Protein AF-A0A5B7C299-F1 (afdb_monomer_lite)

Secondary structure (DSSP, 8-state):
-EEEEEEEEETTEEEEEEEEEEPPPHHHHHH-HH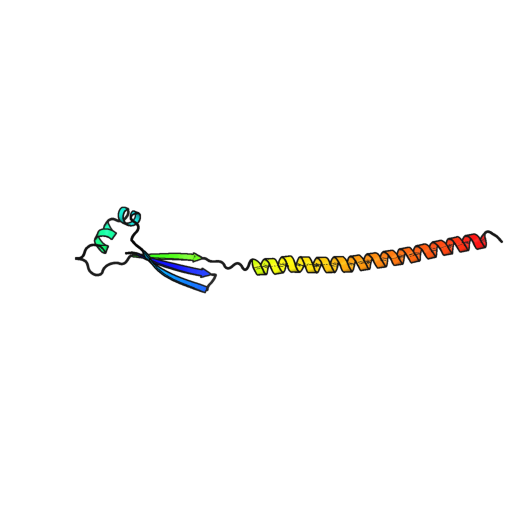HHHHHH-TT-SSPP-EEEEEEEE-----HHHHHHHHHHHHHHHHHHHHHHHHHHHHHHHHHHHHHHHHHHHHHHHHHHSS--

Sequence (116 aa):
PMIDVHLRYSGSDLHGVAAKVVDMPHHYVEIHPDIRKQFWDSQHWPKHMLVRYTWEEQSEVDVTSGFYVLFGSVLEQSQVLNEKGLILAFEARTIFRVSLVHLRTSRGLLLSFGLS

pLDDT: mean 71.51, std 8.81, range [41.31, 86.38]

Structure (mmCIF, N/CA/C/O backbone):
data_AF-A0A5B7C299-F1
#
_entry.id   AF-A0A5B7C299-F1
#
loop_
_atom_site.group_PDB
_atom_site.id
_atom_site.type_symbol
_atom_site.label_atom_id
_atom_site.label_alt_id
_atom_site.label_comp_id
_atom_site.label_asym_id
_atom_site.label_entity_id
_atom_site.label_seq_id
_atom_site.pdbx_PDB_ins_code
_atom_site.Cartn_x
_atom_site.Cartn_y
_atom_site.Cartn_z
_atom_site.occupancy
_atom_site.B_iso_or_equiv
_atom_site.auth_seq_id
_atom_site.auth_comp_id
_atom_site.auth_asym_id
_atom_site.auth_atom_id
_atom_site.pdbx_PDB_model_num
ATOM 1 N N . PRO A 1 1 ? -10.164 -4.666 24.899 1.00 69.00 1 PRO A N 1
ATOM 2 C CA . PRO A 1 1 ? -9.951 -5.173 23.520 1.00 69.00 1 PRO A CA 1
ATOM 3 C C . PRO A 1 1 ? -9.993 -3.985 22.563 1.00 69.00 1 PRO A C 1
ATOM 5 O O . PRO A 1 1 ? -10.794 -3.083 22.785 1.00 69.00 1 PRO A O 1
ATOM 8 N N . MET A 1 2 ? -9.120 -3.957 21.565 1.00 75.56 2 MET A N 1
ATOM 9 C CA . MET A 1 2 ? -9.018 -2.881 20.582 1.00 75.56 2 MET A CA 1
ATOM 10 C C . MET A 1 2 ? -9.342 -3.441 19.197 1.00 75.56 2 MET A C 1
ATOM 12 O O . MET A 1 2 ? -8.981 -4.577 18.898 1.00 75.56 2 MET A O 1
ATOM 16 N N . ILE A 1 3 ? -10.033 -2.670 18.361 1.00 78.25 3 ILE A N 1
ATOM 17 C CA . ILE A 1 3 ? -10.218 -3.020 16.948 1.00 78.25 3 ILE A CA 1
ATOM 18 C C . ILE A 1 3 ? -9.197 -2.228 16.145 1.00 78.25 3 ILE A C 1
ATOM 20 O O . ILE A 1 3 ? -9.163 -1.005 16.237 1.00 78.25 3 ILE A O 1
ATOM 24 N N . ASP A 1 4 ? -8.382 -2.925 15.371 1.00 76.69 4 ASP A N 1
ATOM 25 C CA . ASP A 1 4 ? -7.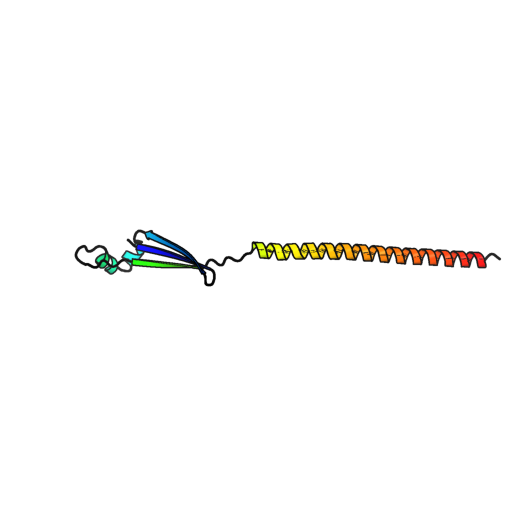410 -2.336 14.463 1.00 76.69 4 ASP A CA 1
ATOM 26 C C . ASP A 1 4 ? -7.905 -2.507 13.034 1.00 76.69 4 ASP A C 1
ATOM 28 O O . ASP A 1 4 ? -8.123 -3.632 12.580 1.00 76.69 4 ASP A O 1
ATOM 32 N N . VAL A 1 5 ? -8.153 -1.391 12.357 1.00 79.00 5 VAL A N 1
ATOM 33 C CA . VAL A 1 5 ? -8.696 -1.349 11.002 1.00 79.00 5 VAL A CA 1
ATOM 34 C C . VAL A 1 5 ? -7.612 -0.834 10.069 1.00 79.00 5 VAL A C 1
ATOM 36 O O . VAL A 1 5 ? -7.271 0.347 10.097 1.00 79.00 5 VAL A O 1
ATOM 39 N N . HIS A 1 6 ? -7.101 -1.721 9.224 1.00 77.06 6 HIS A N 1
ATOM 40 C CA . HIS A 1 6 ? -6.171 -1.391 8.155 1.00 77.06 6 HIS A CA 1
ATOM 41 C C . HIS A 1 6 ? -6.956 -1.118 6.876 1.00 77.06 6 HIS A C 1
ATOM 43 O O . HIS A 1 6 ? -7.631 -2.006 6.345 1.00 77.06 6 HIS A O 1
ATOM 49 N N . LEU A 1 7 ? -6.865 0.118 6.393 1.00 74.00 7 LEU A N 1
ATOM 50 C CA . LEU A 1 7 ? -7.424 0.545 5.118 1.00 74.00 7 LEU A CA 1
ATOM 51 C C . LEU A 1 7 ? -6.288 0.646 4.106 1.00 74.00 7 LEU A C 1
ATOM 53 O O . LEU A 1 7 ? -5.403 1.490 4.248 1.00 74.00 7 LEU A O 1
ATOM 57 N N . ARG A 1 8 ? -6.320 -0.219 3.091 1.00 73.38 8 ARG A N 1
ATOM 58 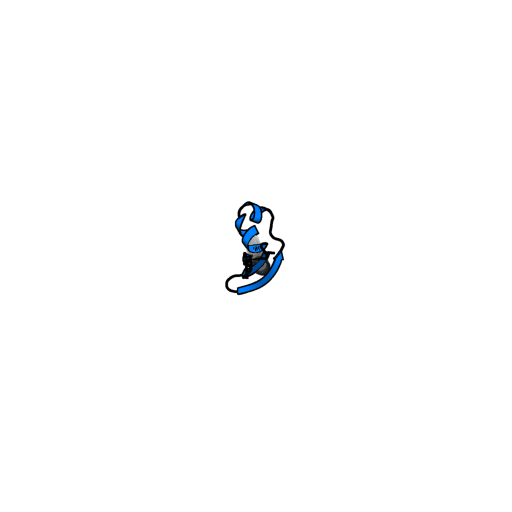C CA . ARG A 1 8 ? -5.383 -0.180 1.965 1.00 73.38 8 ARG A CA 1
ATOM 59 C C . ARG A 1 8 ? -6.030 0.587 0.822 1.00 73.38 8 ARG A C 1
ATOM 61 O O . ARG A 1 8 ? -7.112 0.205 0.373 1.00 73.38 8 ARG A O 1
ATOM 68 N N . TYR A 1 9 ? -5.379 1.644 0.353 1.00 67.06 9 TYR A N 1
ATOM 69 C CA . TYR A 1 9 ? -5.853 2.451 -0.773 1.00 67.06 9 TYR A CA 1
ATOM 70 C C . TYR A 1 9 ? -4.750 2.644 -1.820 1.00 67.06 9 TYR A C 1
ATOM 72 O O . TYR A 1 9 ? -3.565 2.621 -1.488 1.00 67.06 9 TYR A O 1
ATOM 80 N N . SER A 1 10 ? -5.144 2.834 -3.080 1.00 65.00 10 SER A N 1
ATOM 81 C CA . SER A 1 10 ? -4.258 3.243 -4.175 1.00 65.00 10 SER A CA 1
ATOM 82 C C . SER A 1 10 ? -4.988 4.277 -5.015 1.00 65.00 10 SER A C 1
ATOM 84 O O . SER A 1 10 ? -6.068 4.002 -5.543 1.00 65.00 10 SER A O 1
ATOM 86 N N . GLY A 1 11 ? -4.431 5.483 -5.110 1.00 70.69 11 GLY A N 1
ATOM 87 C CA . GLY A 1 11 ? -5.106 6.599 -5.772 1.00 70.69 11 GLY A CA 1
ATOM 88 C C . GLY A 1 11 ? -6.462 6.915 -5.127 1.00 70.69 11 GLY A C 1
ATOM 89 O O . GLY A 1 11 ? -6.528 7.197 -3.932 1.00 70.69 11 GLY A O 1
ATOM 90 N N . SER A 1 12 ? -7.539 6.874 -5.921 1.00 65.50 12 SER A N 1
ATOM 91 C CA . SER A 1 12 ? -8.927 7.070 -5.467 1.00 65.50 12 SER A CA 1
ATOM 92 C C . SER A 1 12 ? -9.620 5.798 -4.976 1.00 65.50 12 SER A C 1
ATOM 94 O O . SER A 1 12 ? -10.724 5.886 -4.434 1.00 65.50 12 SER A O 1
ATOM 96 N N . ASP A 1 13 ? -9.006 4.631 -5.174 1.00 68.19 13 ASP A N 1
ATOM 97 C CA . ASP A 1 13 ? -9.683 3.348 -5.027 1.00 68.19 13 ASP A CA 1
ATOM 98 C C . ASP A 1 13 ? -9.278 2.667 -3.715 1.00 68.19 13 ASP A C 1
ATOM 100 O O . ASP A 1 13 ? -8.108 2.640 -3.321 1.00 68.19 13 ASP A O 1
ATOM 104 N N . LEU A 1 14 ? -10.268 2.113 -3.013 1.00 72.94 14 LEU A N 1
ATOM 105 C CA . LEU A 1 14 ? -10.069 1.352 -1.783 1.00 72.94 14 LEU A CA 1
ATOM 106 C C . LEU A 1 14 ? -9.822 -0.120 -2.139 1.00 72.94 14 LEU A C 1
ATOM 108 O O . LEU A 1 14 ? -10.721 -0.804 -2.621 1.00 72.94 14 LEU A O 1
ATOM 112 N N . HIS A 1 15 ? -8.614 -0.614 -1.875 1.00 71.69 15 HIS A N 1
ATOM 113 C CA . HIS A 1 15 ? -8.171 -1.964 -2.254 1.00 71.69 15 HIS A CA 1
ATOM 114 C C . HIS A 1 15 ? -8.638 -3.031 -1.275 1.00 71.69 15 HIS A C 1
ATOM 116 O O . HIS A 1 15 ? -8.860 -4.181 -1.647 1.00 71.69 15 HIS A O 1
ATOM 122 N N . GLY A 1 16 ? -8.788 -2.666 -0.004 1.00 68.19 16 GLY A N 1
ATOM 123 C CA . GLY A 1 16 ? -9.276 -3.596 0.997 1.00 68.19 16 GLY A CA 1
ATOM 124 C C . GLY A 1 16 ? -9.321 -3.011 2.395 1.00 68.19 16 GLY A C 1
ATOM 125 O O . GLY A 1 16 ? -8.548 -2.120 2.752 1.00 68.19 16 GLY A O 1
ATOM 126 N N . VAL A 1 17 ? -10.233 -3.560 3.193 1.00 75.31 17 VAL A N 1
ATOM 127 C CA . VAL A 1 17 ? -10.379 -3.255 4.615 1.00 75.31 17 VAL A CA 1
ATOM 128 C C . VAL A 1 17 ? -10.131 -4.535 5.394 1.00 75.31 17 VAL A C 1
ATOM 130 O O . VAL A 1 17 ? -10.836 -5.525 5.204 1.00 75.31 17 VAL A O 1
ATOM 133 N N . ALA A 1 18 ? -9.139 -4.518 6.278 1.00 75.88 18 ALA A N 1
ATOM 134 C CA . ALA A 1 18 ? -8.890 -5.602 7.216 1.00 75.88 18 ALA A CA 1
ATOM 135 C C . ALA A 1 18 ? -9.105 -5.085 8.637 1.00 75.88 18 ALA A C 1
ATOM 137 O O . ALA A 1 18 ? -8.408 -4.179 9.081 1.00 75.88 18 ALA A O 1
ATOM 138 N N . ALA A 1 19 ? -10.068 -5.661 9.353 1.00 78.94 19 ALA A N 1
ATOM 139 C CA . ALA A 1 19 ? -10.306 -5.357 10.757 1.00 78.94 19 ALA A CA 1
ATOM 140 C C . ALA A 1 19 ? -9.873 -6.546 11.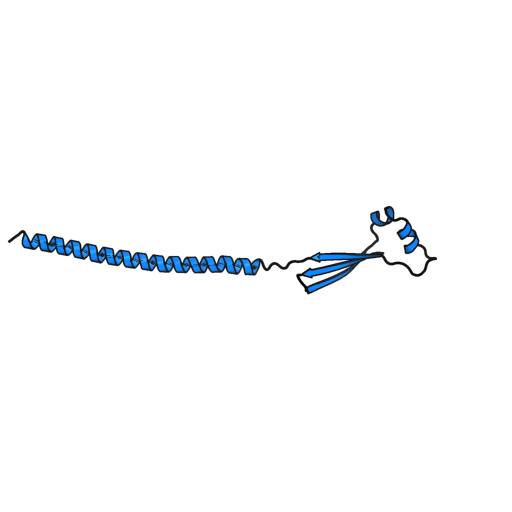619 1.00 78.94 19 ALA A C 1
ATOM 142 O O . ALA A 1 19 ? -10.299 -7.679 11.383 1.00 78.94 19 ALA A O 1
ATOM 143 N N . LYS A 1 20 ? -9.040 -6.298 12.629 1.00 81.19 20 LYS A N 1
ATOM 144 C CA . LYS A 1 20 ? -8.573 -7.310 13.577 1.00 81.19 20 LYS A CA 1
ATOM 145 C C . LYS A 1 20 ? -8.866 -6.867 15.001 1.00 81.19 20 LYS A C 1
ATOM 147 O O . LYS A 1 20 ? -8.606 -5.728 15.373 1.00 81.19 20 LYS A O 1
ATOM 152 N N . VAL A 1 21 ? -9.368 -7.786 15.820 1.00 77.69 21 VAL A N 1
ATOM 153 C CA . VAL A 1 21 ? -9.429 -7.574 17.268 1.00 77.69 21 VAL A CA 1
ATOM 154 C C . VAL A 1 21 ? -8.053 -7.887 17.843 1.00 77.69 21 VAL A C 1
ATOM 156 O O . VAL A 1 21 ? -7.540 -8.995 17.687 1.00 77.69 21 VAL A O 1
ATOM 159 N N . VAL A 1 22 ? -7.446 -6.895 18.475 1.00 78.62 22 VAL A N 1
ATOM 160 C CA . VAL A 1 22 ? -6.143 -6.984 19.131 1.00 78.62 22 VAL A CA 1
ATOM 161 C C . VAL A 1 22 ? -6.285 -6.676 20.611 1.00 78.62 22 VAL A C 1
ATOM 163 O O . VAL A 1 22 ? -7.142 -5.896 21.041 1.00 78.62 22 VAL A O 1
ATOM 166 N N . ASP A 1 23 ? -5.426 -7.300 21.406 1.00 75.69 23 ASP A N 1
ATOM 167 C CA . ASP A 1 23 ? -5.314 -6.955 22.812 1.00 75.69 23 ASP A CA 1
ATOM 168 C C . ASP A 1 23 ? -4.783 -5.530 22.965 1.00 75.69 23 ASP A C 1
ATOM 170 O O . ASP A 1 23 ? -3.999 -5.036 22.153 1.00 75.69 23 ASP A O 1
ATOM 174 N N . MET A 1 24 ? -5.262 -4.845 24.005 1.00 72.12 24 MET A N 1
ATOM 175 C CA . MET A 1 24 ? -4.878 -3.463 24.273 1.00 72.12 24 MET A CA 1
ATOM 176 C C . MET A 1 24 ? -3.377 -3.422 24.606 1.00 72.12 24 MET A C 1
ATOM 178 O O . MET A 1 24 ? -2.977 -4.056 25.587 1.00 72.12 24 MET A O 1
ATOM 182 N N . PRO A 1 25 ? -2.544 -2.678 23.855 1.00 77.31 25 PRO A N 1
ATOM 183 C CA . PRO A 1 25 ? -1.125 -2.564 24.168 1.00 77.31 25 PRO A CA 1
ATOM 184 C C . PRO A 1 25 ? -0.918 -1.946 25.557 1.00 77.31 25 PRO A C 1
ATOM 186 O O . PRO A 1 25 ? -1.537 -0.931 25.882 1.00 77.31 25 PRO A O 1
ATOM 189 N N . HIS A 1 26 ? -0.019 -2.520 26.362 1.00 72.06 26 HIS A N 1
ATOM 190 C CA . HIS A 1 26 ? 0.224 -2.083 27.746 1.00 72.06 26 HIS A CA 1
ATOM 191 C C . HIS A 1 26 ? 0.611 -0.601 27.851 1.00 72.06 26 HIS A C 1
ATOM 193 O O . HIS A 1 26 ? 0.103 0.109 28.715 1.00 72.06 26 HIS A O 1
ATOM 199 N N . HIS A 1 27 ? 1.398 -0.107 26.895 1.00 75.69 27 HIS A N 1
ATOM 200 C CA . HIS A 1 27 ? 1.831 1.288 26.840 1.00 75.69 27 HIS A CA 1
ATOM 201 C C . HIS A 1 27 ? 0.666 2.296 26.765 1.00 75.69 27 HIS A C 1
ATOM 203 O O . HIS A 1 27 ? 0.709 3.352 27.389 1.00 75.69 27 HIS A O 1
ATOM 209 N N . TYR A 1 28 ? -0.420 1.964 26.058 1.00 64.88 28 TYR A N 1
ATOM 210 C CA . TYR A 1 28 ? -1.587 2.851 25.959 1.00 64.88 28 TYR A CA 1
ATOM 211 C C . TYR A 1 28 ? -2.366 2.944 27.276 1.00 64.88 28 TYR A C 1
ATOM 213 O O . TYR A 1 28 ? -2.936 3.991 27.583 1.00 64.88 28 TYR A O 1
ATOM 221 N N . VAL A 1 29 ? -2.363 1.864 28.062 1.00 68.12 29 VAL A N 1
ATOM 222 C CA . VAL A 1 29 ? -3.007 1.804 29.382 1.00 68.12 29 VAL A CA 1
ATOM 223 C C . VAL A 1 29 ? -2.217 2.608 30.419 1.00 68.12 29 VAL A C 1
ATOM 225 O O . VAL A 1 29 ? -2.814 3.176 31.329 1.00 68.12 29 VAL A O 1
ATOM 228 N N . GLU A 1 30 ? -0.893 2.679 30.272 1.00 69.75 30 GLU A N 1
ATOM 229 C CA . GLU A 1 30 ? -0.009 3.446 31.159 1.00 69.75 30 GLU A CA 1
ATOM 230 C C . GLU A 1 30 ? -0.142 4.958 30.957 1.00 69.75 30 GLU A C 1
ATOM 232 O O . GLU A 1 30 ? -0.159 5.705 31.932 1.00 69.75 30 GLU A O 1
ATOM 237 N N . ILE A 1 31 ? -0.279 5.412 29.706 1.00 74.19 31 ILE A N 1
ATOM 238 C CA . ILE A 1 31 ? -0.404 6.844 29.390 1.00 74.19 31 ILE A CA 1
ATOM 239 C C . ILE A 1 31 ? -1.804 7.373 29.740 1.00 74.19 31 ILE A C 1
ATOM 241 O O . ILE A 1 31 ? -1.945 8.526 30.140 1.00 74.19 31 ILE A O 1
ATOM 245 N N . HIS A 1 32 ? -2.841 6.540 29.609 1.00 69.12 32 HIS A N 1
ATOM 246 C CA . HIS A 1 32 ? -4.234 6.940 29.822 1.00 69.12 32 HIS A CA 1
ATOM 247 C C . HIS A 1 32 ? -4.921 6.026 30.853 1.00 69.12 32 HIS A C 1
ATOM 249 O O . HIS A 1 32 ? -5.691 5.131 30.482 1.00 69.12 32 HIS A O 1
ATOM 255 N N . PRO A 1 33 ? -4.693 6.251 32.161 1.00 68.06 33 PRO A N 1
ATOM 256 C CA . PRO A 1 33 ? -5.264 5.420 33.224 1.00 68.06 33 PRO A CA 1
ATOM 257 C C . PRO A 1 33 ? -6.804 5.433 33.244 1.00 68.06 33 PRO A C 1
ATOM 259 O O . PRO A 1 33 ? -7.429 4.476 33.711 1.00 68.06 33 PRO A O 1
ATOM 262 N N . ASP A 1 34 ? -7.429 6.473 32.687 1.00 68.75 34 ASP A N 1
ATOM 263 C CA . ASP A 1 34 ? -8.886 6.631 32.618 1.00 68.75 34 ASP A CA 1
ATOM 264 C C . ASP A 1 34 ? -9.551 5.640 31.656 1.00 68.75 34 ASP A C 1
ATOM 266 O O . ASP A 1 34 ? -10.653 5.154 31.925 1.00 68.75 34 ASP A O 1
ATOM 270 N N . ILE A 1 35 ? -8.847 5.247 30.585 1.00 68.25 35 ILE A N 1
ATOM 271 C CA . ILE A 1 35 ? -9.315 4.224 29.637 1.00 68.25 35 ILE A CA 1
ATOM 272 C C . ILE A 1 35 ? -9.513 2.902 30.376 1.00 68.25 35 ILE A C 1
ATOM 274 O O . ILE A 1 35 ? -10.478 2.187 30.118 1.00 68.25 35 ILE A O 1
ATOM 278 N N . ARG A 1 36 ? -8.654 2.588 31.356 1.00 67.00 36 ARG A N 1
ATOM 279 C CA . ARG A 1 36 ? -8.778 1.356 32.140 1.00 67.00 36 ARG A CA 1
ATOM 280 C C . ARG A 1 36 ? -10.084 1.314 32.933 1.00 67.00 36 ARG A C 1
ATOM 282 O O . ARG A 1 36 ? -10.753 0.283 32.945 1.00 67.00 36 ARG A O 1
ATOM 289 N N . LYS A 1 37 ? -10.458 2.433 33.561 1.00 68.19 37 LYS A N 1
ATOM 290 C CA . LYS A 1 37 ? -11.718 2.551 34.307 1.00 68.19 37 LYS A CA 1
ATOM 291 C C . LYS A 1 37 ? -12.920 2.444 33.374 1.00 68.19 37 LYS A C 1
ATOM 293 O O . LYS A 1 37 ? -13.822 1.675 33.651 1.00 68.19 37 LYS A O 1
ATOM 298 N N . GLN A 1 38 ? -12.909 3.131 32.235 1.00 65.12 38 GLN A N 1
ATOM 299 C CA . GLN A 1 38 ? -14.054 3.134 31.315 1.00 65.12 38 GLN A CA 1
ATOM 300 C C . GLN A 1 38 ? -14.266 1.800 30.574 1.00 65.12 38 GLN A C 1
ATOM 302 O O . GLN A 1 38 ? -15.388 1.497 30.176 1.00 65.12 38 GLN A O 1
ATOM 307 N N . PHE A 1 39 ? -13.213 0.995 30.381 1.00 65.31 39 PHE A N 1
ATOM 308 C CA . PHE A 1 39 ? -13.297 -0.268 29.632 1.00 65.31 39 PHE A CA 1
ATOM 309 C C . PHE A 1 39 ? -13.487 -1.516 30.507 1.00 65.31 39 PHE A C 1
ATOM 311 O O . PHE A 1 39 ? -14.132 -2.472 30.069 1.00 65.31 39 PHE A O 1
ATOM 318 N N . TRP A 1 40 ? -12.874 -1.550 31.699 1.00 68.94 40 TRP A N 1
ATOM 319 C CA . TRP A 1 40 ? -12.865 -2.731 32.578 1.00 68.94 40 TRP A CA 1
ATOM 320 C C . TRP A 1 40 ? -13.788 -2.608 33.794 1.00 68.94 40 TRP A C 1
ATOM 322 O O . TRP A 1 40 ? -13.998 -3.608 34.481 1.00 68.94 40 TRP A O 1
ATOM 332 N N . ASP A 1 41 ? -14.366 -1.434 34.058 1.00 67.38 41 ASP A N 1
ATOM 333 C CA . ASP A 1 41 ? -15.385 -1.299 35.094 1.00 67.38 41 ASP A CA 1
ATOM 334 C C . ASP A 1 41 ? -16.708 -1.924 34.628 1.00 67.38 41 ASP A C 1
ATOM 336 O O . ASP A 1 41 ? -17.263 -1.589 33.581 1.00 67.38 41 ASP A O 1
ATOM 340 N N . SER A 1 42 ? -17.206 -2.880 35.410 1.00 65.62 42 SER A N 1
ATOM 341 C CA . SER A 1 42 ? -18.439 -3.610 35.108 1.00 65.62 42 SER A CA 1
ATOM 342 C C . SER A 1 42 ? -19.703 -2.810 35.437 1.00 65.62 42 SER A C 1
ATOM 344 O O . SER A 1 42 ? -20.786 -3.229 35.034 1.00 65.62 42 SER A O 1
ATOM 346 N N . GLN A 1 43 ? -19.589 -1.680 36.149 1.00 69.50 43 GLN A N 1
ATOM 347 C CA . GLN A 1 43 ? -20.739 -0.858 36.545 1.00 69.50 43 GLN A CA 1
ATOM 348 C C . GLN A 1 43 ? -21.172 0.181 35.502 1.00 69.50 43 GLN A C 1
ATOM 350 O O . GLN A 1 43 ? -22.280 0.705 35.611 1.00 69.50 43 GLN A O 1
ATOM 355 N N . HIS A 1 44 ? -20.352 0.469 34.487 1.00 59.56 44 HIS A N 1
ATOM 356 C CA . HIS A 1 44 ? -20.623 1.539 33.527 1.00 59.56 44 HIS A CA 1
ATOM 357 C C . HIS A 1 44 ? -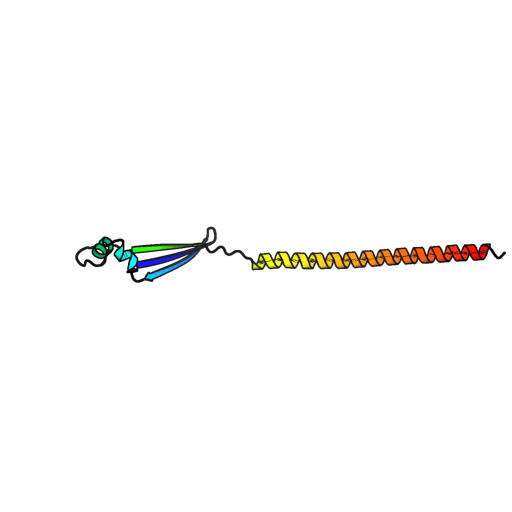20.983 0.975 32.144 1.00 59.56 44 HIS A C 1
ATOM 359 O O . HIS A 1 44 ? -20.171 0.365 31.448 1.00 59.56 44 HIS A O 1
ATOM 365 N N . TRP A 1 45 ? -22.238 1.187 31.749 1.00 53.41 45 TRP A N 1
ATOM 366 C CA . TRP A 1 45 ? -22.745 0.971 30.395 1.00 53.41 45 TRP A CA 1
ATOM 367 C C . TRP A 1 45 ? -23.153 2.330 29.810 1.00 53.41 45 TRP A C 1
ATOM 369 O O . TRP A 1 45 ? -23.756 3.118 30.542 1.00 53.41 45 TRP A O 1
ATOM 379 N N . PRO A 1 46 ? -22.891 2.626 28.523 1.00 54.59 46 PRO A N 1
ATOM 380 C CA . PRO A 1 46 ? -22.309 1.772 27.484 1.00 54.59 46 PRO A CA 1
ATOM 381 C C . PRO A 1 46 ? -20.782 1.647 27.556 1.00 54.59 46 PRO A C 1
ATOM 383 O O . PRO A 1 46 ? -20.073 2.595 27.879 1.00 54.59 46 PRO A O 1
ATOM 386 N N . LYS A 1 47 ? -20.271 0.461 27.210 1.00 64.56 47 LYS A N 1
ATOM 387 C CA . LYS A 1 47 ? -18.827 0.213 27.123 1.00 64.56 47 LYS A CA 1
ATOM 388 C C . LYS A 1 47 ? -18.251 0.942 25.911 1.00 64.56 47 LYS A C 1
ATOM 390 O O . LYS A 1 47 ? -18.611 0.636 24.775 1.00 64.56 47 LYS A O 1
ATOM 395 N N . HIS A 1 48 ? -17.344 1.882 26.146 1.00 65.69 48 HIS A N 1
ATOM 396 C CA . HIS A 1 48 ? -16.591 2.532 25.077 1.00 65.69 48 HIS A CA 1
ATOM 397 C C . HIS A 1 48 ? -15.640 1.510 24.445 1.00 65.69 48 HIS A C 1
ATOM 399 O O . HIS A 1 48 ? -14.945 0.808 25.171 1.00 65.69 48 HIS A O 1
ATOM 405 N N . MET A 1 49 ? -15.624 1.396 23.113 1.00 67.94 49 MET A N 1
ATOM 406 C CA . MET A 1 49 ? -14.686 0.539 22.380 1.00 67.94 49 MET A CA 1
ATOM 407 C C . MET A 1 49 ? -13.634 1.387 21.675 1.00 67.94 49 MET A C 1
ATOM 409 O O . MET A 1 49 ? -13.971 2.363 21.010 1.00 67.94 49 MET A O 1
ATOM 413 N N . LEU A 1 50 ? -12.361 1.011 21.810 1.00 72.94 50 LEU A N 1
ATOM 414 C CA . LEU A 1 50 ? -11.262 1.730 21.180 1.00 72.94 50 LEU A CA 1
ATOM 415 C C . LEU A 1 50 ? -11.020 1.138 19.792 1.00 72.94 50 LEU A C 1
ATOM 417 O O . LEU A 1 50 ? -10.778 -0.064 19.653 1.00 72.94 50 LEU A O 1
ATOM 421 N N . VAL A 1 51 ? -11.122 1.993 18.779 1.00 77.44 51 VAL A N 1
ATOM 422 C CA . VAL A 1 51 ? -10.903 1.638 17.377 1.00 77.44 51 VAL A CA 1
ATOM 423 C C . VAL A 1 51 ? -9.727 2.453 16.868 1.00 77.44 51 VAL A C 1
ATOM 425 O O . VAL A 1 51 ? -9.724 3.679 16.981 1.00 77.44 51 VAL A O 1
ATOM 428 N N . ARG A 1 52 ? -8.723 1.770 16.326 1.00 77.88 52 ARG A N 1
ATOM 429 C CA . ARG A 1 52 ? -7.581 2.380 15.658 1.00 77.88 52 ARG A CA 1
ATOM 430 C C . ARG A 1 52 ? -7.759 2.230 14.154 1.00 77.88 52 ARG A C 1
ATOM 432 O O . ARG A 1 52 ? -8.023 1.135 13.669 1.00 77.88 52 ARG A O 1
ATOM 439 N N . TYR A 1 53 ? -7.615 3.340 13.442 1.00 75.25 53 TYR A N 1
ATOM 440 C CA . TYR A 1 53 ? -7.611 3.366 11.986 1.00 75.25 53 TYR A CA 1
ATOM 441 C C . TYR A 1 53 ? -6.185 3.591 11.505 1.00 75.25 53 TYR A C 1
ATOM 443 O O . TYR A 1 53 ? -5.559 4.591 11.861 1.00 75.25 53 TYR A O 1
ATOM 451 N N . THR A 1 54 ? -5.689 2.667 10.693 1.00 74.12 54 THR A N 1
ATOM 452 C CA . THR A 1 54 ? -4.387 2.765 10.046 1.00 74.12 54 THR A CA 1
ATOM 453 C C . THR A 1 54 ? -4.601 2.842 8.541 1.00 74.12 54 THR A C 1
ATOM 455 O O . THR A 1 54 ? -5.235 1.973 7.944 1.00 74.12 54 THR A O 1
ATOM 458 N N . TRP A 1 55 ? -4.090 3.916 7.943 1.00 72.94 55 TRP A N 1
ATOM 459 C CA . TRP A 1 55 ? -4.148 4.164 6.507 1.00 72.94 55 TRP A CA 1
ATOM 460 C C . TRP A 1 55 ? -2.826 3.740 5.877 1.00 72.94 55 TRP A C 1
ATOM 462 O O . TRP A 1 55 ? -1.775 4.269 6.236 1.00 72.94 55 TRP A O 1
ATOM 472 N N . GLU A 1 56 ? -2.884 2.779 4.960 1.00 67.88 56 GLU A N 1
ATOM 473 C CA . GLU A 1 56 ? -1.727 2.288 4.215 1.00 67.88 56 GLU A CA 1
ATOM 474 C C . GLU A 1 56 ? -1.912 2.608 2.731 1.00 67.88 56 GLU A C 1
ATOM 476 O O . GLU A 1 56 ? -2.760 2.025 2.049 1.00 67.88 56 GLU A O 1
ATOM 481 N N . GLU A 1 57 ? -1.110 3.549 2.236 1.00 63.88 57 GLU A N 1
ATOM 482 C CA . GLU A 1 57 ? -1.025 3.858 0.812 1.00 63.88 57 GLU A CA 1
ATOM 483 C C . GLU A 1 57 ? -0.190 2.791 0.114 1.00 63.88 57 GLU A C 1
ATOM 485 O O . GLU A 1 57 ? 0.987 2.598 0.424 1.00 63.88 57 GLU A O 1
ATOM 490 N N . GLN A 1 58 ? -0.793 2.091 -0.840 1.00 62.91 58 GLN A N 1
ATOM 491 C CA . GLN A 1 58 ? -0.062 1.211 -1.737 1.00 62.91 58 GLN A CA 1
ATOM 492 C C . GLN A 1 58 ? -0.133 1.781 -3.140 1.00 62.91 58 GLN A C 1
ATOM 494 O O . GLN A 1 58 ? -1.099 1.563 -3.861 1.00 62.91 58 GLN A O 1
ATOM 499 N N . SER A 1 59 ? 0.899 2.514 -3.539 1.00 56.28 59 SER A N 1
ATOM 500 C CA . SER A 1 59 ? 1.062 2.934 -4.927 1.00 56.28 59 SER A CA 1
ATOM 501 C C . SER A 1 59 ? 1.505 1.727 -5.745 1.00 56.28 59 SER A C 1
ATOM 503 O O . SER A 1 59 ? 2.667 1.325 -5.684 1.00 56.28 59 SER A O 1
ATOM 505 N N . GLU A 1 60 ? 0.583 1.129 -6.498 1.00 56.72 60 GLU A N 1
ATOM 506 C CA . GLU A 1 60 ? 0.917 0.122 -7.501 1.00 56.72 60 GLU A CA 1
ATOM 507 C C . GLU A 1 60 ? 1.578 0.846 -8.678 1.00 56.72 60 GLU A C 1
ATOM 509 O O . GLU A 1 60 ? 0.955 1.216 -9.669 1.00 56.72 60 GLU A O 1
ATOM 514 N N . VAL A 1 61 ? 2.863 1.161 -8.525 1.00 60.72 61 VAL A N 1
ATOM 515 C CA . VAL A 1 61 ? 3.671 1.617 -9.650 1.00 60.72 61 VAL A CA 1
ATOM 516 C C . VAL A 1 61 ? 3.937 0.372 -10.479 1.00 60.72 61 VAL A C 1
ATOM 518 O O . VAL A 1 61 ? 4.656 -0.518 -10.030 1.00 60.72 61 VAL A O 1
ATOM 521 N N . ASP A 1 62 ? 3.345 0.290 -11.669 1.00 61.09 62 ASP A N 1
ATOM 522 C CA . ASP A 1 62 ? 3.625 -0.777 -12.629 1.00 61.09 62 ASP A CA 1
ATOM 523 C C . ASP A 1 62 ? 5.037 -0.594 -13.205 1.00 61.09 62 ASP A C 1
ATOM 525 O O . ASP A 1 62 ? 5.271 -0.116 -14.316 1.00 61.09 62 ASP A O 1
ATOM 529 N N . VAL A 1 63 ? 6.020 -0.937 -12.374 1.00 66.75 63 VAL A N 1
ATOM 530 C CA . VAL A 1 63 ? 7.439 -0.885 -12.718 1.00 66.75 63 VAL A CA 1
ATOM 531 C C . VAL A 1 63 ? 7.727 -1.858 -13.859 1.00 66.75 63 VAL A C 1
ATOM 533 O O . VAL A 1 63 ? 8.601 -1.609 -14.682 1.00 66.75 63 VAL A O 1
ATOM 536 N N . THR A 1 64 ? 6.966 -2.950 -13.933 1.00 71.19 64 THR A N 1
ATOM 537 C CA . THR A 1 64 ? 7.129 -4.022 -14.913 1.00 71.19 64 THR A CA 1
ATOM 538 C C . THR A 1 64 ? 6.817 -3.531 -16.320 1.00 71.19 64 THR A C 1
ATOM 540 O O . THR A 1 64 ? 7.659 -3.682 -17.207 1.00 71.19 64 THR A O 1
ATOM 543 N N . SER A 1 65 ? 5.663 -2.891 -16.541 1.00 71.25 65 SER A N 1
ATOM 544 C CA . SER A 1 65 ? 5.357 -2.300 -17.850 1.00 71.25 65 SER A CA 1
ATOM 545 C C . SER A 1 65 ? 6.314 -1.165 -18.201 1.00 71.25 65 SER A C 1
ATOM 547 O O . SER A 1 65 ? 6.764 -1.088 -19.346 1.00 71.25 65 SER A O 1
ATOM 549 N N . GLY A 1 66 ? 6.723 -0.358 -17.216 1.00 75.94 66 GLY A N 1
ATOM 550 C CA . GLY A 1 66 ? 7.762 0.657 -17.392 1.00 75.94 66 GLY A CA 1
ATOM 551 C C . GLY A 1 66 ? 9.077 0.069 -17.916 1.00 75.94 66 GLY A C 1
ATOM 552 O O . GLY A 1 66 ? 9.654 0.587 -18.874 1.00 75.94 66 GLY A O 1
ATOM 553 N N . PHE A 1 67 ? 9.523 -1.061 -17.359 1.00 83.94 67 PHE A N 1
ATOM 554 C CA . PHE A 1 67 ? 10.704 -1.770 -17.851 1.00 83.94 67 PHE A CA 1
ATOM 555 C C . PHE A 1 67 ? 10.500 -2.336 -19.261 1.00 83.94 67 PHE A C 1
ATOM 557 O O . PHE A 1 67 ? 11.394 -2.188 -20.094 1.00 83.94 67 PHE A O 1
ATOM 564 N N . TYR A 1 68 ? 9.342 -2.923 -19.574 1.00 82.62 68 TYR A N 1
ATOM 565 C CA . TYR A 1 68 ? 9.070 -3.435 -20.924 1.00 82.62 68 TYR A CA 1
ATOM 566 C C . TYR A 1 68 ? 9.145 -2.344 -21.997 1.00 82.62 68 TYR A C 1
ATOM 568 O O . TYR A 1 68 ? 9.729 -2.575 -23.055 1.00 82.62 68 TYR A O 1
ATOM 576 N N . VAL A 1 69 ? 8.625 -1.146 -21.721 1.00 85.19 69 VAL A N 1
ATOM 577 C CA . VAL A 1 69 ? 8.694 -0.009 -22.655 1.00 85.19 69 VAL A CA 1
ATOM 578 C C . VAL A 1 69 ? 10.139 0.468 -22.852 1.00 85.19 69 VAL A C 1
ATOM 580 O O . VAL A 1 69 ? 10.582 0.684 -23.984 1.00 85.19 69 VAL A O 1
ATOM 583 N N . LEU A 1 70 ? 10.908 0.601 -21.767 1.00 86.38 70 LEU A N 1
ATOM 584 C CA . LEU A 1 70 ? 12.300 1.057 -21.837 1.00 86.38 70 LEU A CA 1
ATOM 585 C C . LEU A 1 70 ? 13.202 0.050 -22.560 1.00 86.38 70 LEU A C 1
ATOM 587 O O . LEU A 1 70 ? 13.943 0.423 -23.463 1.00 86.38 70 LEU A O 1
ATOM 591 N N . PHE A 1 71 ? 13.125 -1.233 -22.210 1.00 85.56 71 PHE A N 1
ATOM 592 C CA . PHE A 1 71 ? 13.958 -2.255 -22.846 1.00 85.56 71 PHE A CA 1
ATOM 593 C C . PHE A 1 71 ? 13.490 -2.601 -24.267 1.00 85.56 71 PHE A C 1
ATOM 595 O O . PHE A 1 71 ? 14.328 -2.851 -25.132 1.00 85.56 71 PHE A O 1
ATOM 602 N N . GLY A 1 72 ? 12.182 -2.554 -24.540 1.00 85.62 72 GLY A N 1
ATOM 603 C CA . GLY A 1 72 ? 11.633 -2.739 -25.886 1.00 85.62 72 GLY A CA 1
ATOM 604 C C . GLY A 1 72 ? 12.113 -1.667 -26.866 1.00 85.62 72 GLY A C 1
ATOM 605 O O . GLY A 1 72 ? 12.619 -1.995 -27.937 1.00 85.62 72 GLY A O 1
ATOM 606 N N . SER A 1 73 ? 12.061 -0.392 -26.466 1.00 81.62 73 SER A N 1
ATOM 607 C CA . SER A 1 73 ? 12.492 0.727 -27.323 1.00 81.62 73 SER A CA 1
ATOM 608 C C . SER A 1 73 ? 13.992 0.705 -27.650 1.00 81.62 73 SER A C 1
ATOM 610 O O . SER A 1 73 ? 14.387 1.033 -28.770 1.00 81.62 73 SER A O 1
ATOM 612 N N . VAL A 1 74 ? 14.838 0.247 -26.718 1.00 83.62 74 VAL A N 1
ATOM 613 C CA . VAL A 1 74 ? 16.283 0.057 -26.950 1.00 83.62 74 VAL A CA 1
ATOM 614 C C . VAL A 1 74 ? 16.550 -1.046 -27.980 1.00 83.62 74 VAL A C 1
ATOM 616 O O . VAL A 1 74 ? 17.415 -0.884 -28.845 1.00 83.62 74 VAL A O 1
ATOM 619 N N . LEU A 1 75 ? 15.805 -2.155 -27.924 1.00 78.69 75 LEU A N 1
ATOM 620 C CA . LEU A 1 75 ? 15.932 -3.240 -28.901 1.00 78.69 75 LEU A CA 1
ATOM 621 C C . LEU A 1 75 ? 15.520 -2.777 -30.303 1.00 78.69 75 LEU A C 1
ATOM 623 O O . LEU A 1 75 ? 16.263 -3.011 -31.257 1.00 78.69 75 LEU A O 1
ATOM 627 N N . GLU A 1 76 ? 14.410 -2.049 -30.424 1.00 78.06 76 GLU A N 1
ATOM 628 C CA . GLU A 1 76 ? 13.956 -1.488 -31.703 1.00 78.06 76 GLU A CA 1
ATOM 629 C C . GLU A 1 76 ? 14.983 -0.512 -32.298 1.00 78.06 76 GLU A C 1
ATOM 631 O O . GLU A 1 76 ? 15.349 -0.621 -33.472 1.00 78.06 76 GLU A O 1
ATOM 636 N N . GLN A 1 77 ? 15.540 0.396 -31.487 1.00 73.94 77 GLN A N 1
ATOM 637 C CA . GLN A 1 77 ? 16.595 1.310 -31.941 1.00 73.94 77 GLN A CA 1
ATOM 638 C C . GLN A 1 77 ? 17.866 0.578 -32.383 1.00 73.94 77 GLN A C 1
ATOM 640 O O . GLN A 1 77 ? 18.501 0.988 -33.360 1.00 73.94 77 GLN A O 1
ATOM 645 N N . SER A 1 78 ? 18.231 -0.515 -31.709 1.00 71.81 78 SER A N 1
ATOM 646 C CA . SER A 1 78 ? 19.411 -1.306 -32.072 1.00 71.81 78 SER A CA 1
ATOM 647 C C . SER A 1 78 ? 19.277 -1.975 -33.446 1.00 71.81 78 SER A C 1
ATOM 649 O O . SER A 1 78 ? 20.241 -1.995 -34.216 1.00 71.81 78 SER A O 1
ATOM 651 N N . GLN A 1 79 ? 18.080 -2.453 -33.801 1.00 72.31 79 GLN A N 1
ATOM 652 C CA . GLN A 1 79 ? 17.819 -3.077 -35.100 1.00 72.31 79 GLN A CA 1
ATOM 653 C C . GLN A 1 79 ? 17.863 -2.050 -36.233 1.00 72.31 79 GLN A C 1
ATOM 655 O O . GLN A 1 79 ? 18.557 -2.260 -37.227 1.00 72.31 79 GLN A O 1
ATOM 660 N N . VAL A 1 80 ? 17.226 -0.891 -36.040 1.00 78.62 80 VAL A N 1
ATOM 661 C CA . VAL A 1 80 ? 17.233 0.204 -37.023 1.00 78.62 80 VAL A CA 1
ATOM 662 C C . VAL A 1 80 ? 18.653 0.708 -37.297 1.00 78.62 80 VAL A C 1
ATOM 664 O O . VAL A 1 80 ? 19.000 0.998 -38.444 1.00 78.62 80 VAL A O 1
ATOM 667 N N . LEU A 1 81 ? 19.494 0.818 -36.265 1.00 73.06 81 LEU A N 1
ATOM 668 C CA . LEU A 1 81 ? 20.896 1.215 -36.426 1.00 73.06 81 LEU A CA 1
ATOM 669 C C . LEU A 1 81 ? 21.716 0.155 -37.172 1.00 73.06 81 LEU A C 1
ATOM 671 O O . LEU A 1 81 ? 22.548 0.515 -38.005 1.00 73.06 81 LEU A O 1
ATOM 675 N N . ASN A 1 82 ? 21.466 -1.130 -36.921 1.00 77.50 82 ASN A N 1
ATOM 676 C CA . ASN A 1 82 ? 22.150 -2.224 -37.609 1.00 77.50 82 ASN A CA 1
ATOM 677 C C . ASN A 1 82 ? 21.792 -2.269 -39.106 1.00 77.50 82 ASN A C 1
ATOM 679 O O . ASN A 1 82 ? 22.677 -2.310 -39.960 1.00 77.50 82 ASN A O 1
ATOM 683 N N . GLU A 1 83 ? 20.505 -2.165 -39.441 1.00 78.19 83 GLU A N 1
ATOM 684 C CA . GLU A 1 83 ? 20.036 -2.141 -40.832 1.00 78.19 83 GLU A CA 1
ATOM 685 C C . GLU A 1 83 ? 20.575 -0.929 -41.598 1.00 78.19 83 GLU A C 1
ATOM 687 O O . GLU A 1 83 ? 21.126 -1.066 -42.693 1.00 78.19 83 GLU A O 1
ATOM 692 N N . LYS A 1 84 ? 20.494 0.266 -41.000 1.00 80.38 84 LYS A N 1
ATOM 693 C CA . LYS A 1 84 ? 21.038 1.488 -41.608 1.00 80.38 84 LYS A CA 1
ATOM 694 C C . LYS A 1 84 ? 22.559 1.431 -41.747 1.00 80.38 84 LYS A C 1
ATOM 696 O O . LYS A 1 84 ? 23.087 1.870 -42.767 1.00 80.38 84 LYS A O 1
ATOM 701 N N . GLY A 1 85 ? 23.266 0.863 -40.770 1.00 78.38 85 GLY A N 1
ATOM 702 C CA . GLY A 1 85 ? 24.712 0.650 -40.836 1.00 78.38 85 GLY A CA 1
ATOM 703 C C . GLY A 1 85 ? 25.116 -0.290 -41.975 1.00 78.38 85 GLY A C 1
ATOM 704 O O . GLY A 1 85 ? 26.058 0.005 -42.713 1.00 78.38 85 GLY A O 1
ATOM 705 N N . LEU A 1 86 ? 24.367 -1.378 -42.175 1.00 75.62 86 LEU A N 1
ATOM 706 C CA . LEU A 1 86 ? 24.583 -2.328 -43.268 1.00 75.62 86 LEU A CA 1
ATOM 707 C C . LEU A 1 86 ? 24.372 -1.674 -44.645 1.00 75.62 86 LEU A C 1
ATOM 709 O O . LEU A 1 86 ? 25.187 -1.863 -45.550 1.00 75.62 86 LEU A O 1
ATOM 713 N N . ILE A 1 87 ? 23.311 -0.874 -44.791 1.00 78.62 87 ILE A N 1
ATOM 714 C CA . ILE A 1 87 ? 23.002 -0.141 -46.028 1.00 78.62 87 ILE A CA 1
ATOM 715 C C . ILE A 1 87 ? 24.116 0.862 -46.352 1.00 78.62 87 ILE A C 1
ATOM 717 O O . ILE A 1 87 ? 24.625 0.880 -47.473 1.00 78.62 87 ILE A O 1
ATOM 721 N N . LEU A 1 88 ? 24.562 1.646 -45.365 1.00 77.06 88 LEU A N 1
ATOM 722 C CA . LEU A 1 88 ? 25.656 2.605 -45.547 1.00 77.06 88 LEU A CA 1
ATOM 723 C C . LEU A 1 88 ? 26.978 1.914 -45.917 1.00 77.06 88 LEU A C 1
ATOM 725 O O . LEU A 1 88 ? 27.708 2.397 -46.784 1.00 77.06 88 LEU A O 1
ATOM 729 N N . ALA A 1 89 ? 27.279 0.762 -45.311 1.00 73.75 89 ALA A N 1
ATOM 730 C CA . ALA A 1 89 ? 28.467 -0.022 -45.643 1.00 73.75 89 ALA A CA 1
ATOM 731 C C . ALA A 1 89 ? 28.416 -0.588 -47.075 1.00 73.75 89 ALA A C 1
ATOM 733 O O . ALA A 1 89 ? 29.440 -0.638 -47.765 1.00 73.75 89 ALA A O 1
ATOM 734 N N . PHE A 1 90 ? 27.234 -0.994 -47.543 1.00 79.50 90 PHE A N 1
ATOM 735 C CA . PHE A 1 90 ? 27.030 -1.481 -48.906 1.00 79.50 90 PHE A CA 1
ATOM 736 C C . PHE A 1 90 ? 27.190 -0.369 -49.954 1.00 79.50 90 PHE A C 1
ATOM 738 O O . PHE A 1 90 ? 27.907 -0.558 -50.943 1.00 79.50 90 PHE A O 1
ATOM 745 N N . GLU A 1 91 ? 26.596 0.802 -49.715 1.00 80.56 91 GLU A N 1
ATOM 746 C CA . GLU A 1 91 ? 26.746 1.986 -50.571 1.00 80.56 91 GLU A CA 1
ATOM 747 C C . GLU A 1 91 ? 28.215 2.422 -50.669 1.00 80.56 91 GLU A C 1
ATOM 749 O O . GLU A 1 91 ? 28.770 2.534 -51.766 1.00 80.56 91 GLU A O 1
ATOM 754 N N . ALA A 1 92 ? 28.907 2.542 -49.529 1.00 78.94 92 ALA A N 1
ATOM 755 C CA . ALA A 1 92 ? 30.326 2.898 -49.494 1.00 78.94 92 ALA A CA 1
ATOM 756 C C . ALA A 1 92 ? 31.200 1.900 -50.279 1.00 78.94 92 ALA A C 1
ATOM 758 O O . ALA A 1 92 ? 32.103 2.294 -51.024 1.00 78.94 92 ALA A O 1
ATOM 759 N N . ARG A 1 93 ? 30.910 0.596 -50.171 1.00 80.56 93 ARG A N 1
ATOM 760 C CA . ARG A 1 93 ? 31.621 -0.457 -50.913 1.00 80.56 93 ARG A CA 1
ATOM 761 C C . ARG A 1 93 ? 31.374 -0.369 -52.419 1.00 80.56 93 ARG A C 1
ATOM 763 O O . ARG A 1 93 ? 32.294 -0.629 -53.200 1.00 80.56 93 ARG A O 1
ATOM 770 N N . THR A 1 94 ? 30.161 -0.014 -52.829 1.00 78.38 94 THR A N 1
ATOM 771 C CA . THR A 1 94 ? 29.788 0.147 -54.240 1.00 78.38 94 THR A CA 1
ATOM 772 C C . THR A 1 94 ? 30.488 1.361 -54.847 1.00 78.38 94 THR A C 1
ATOM 774 O O . THR A 1 94 ? 31.163 1.225 -55.869 1.00 78.38 94 THR A O 1
ATOM 777 N N . ILE A 1 95 ? 30.455 2.509 -54.166 1.00 79.88 95 ILE A N 1
ATOM 778 C CA . ILE A 1 95 ? 31.140 3.740 -54.590 1.00 79.88 95 ILE A CA 1
ATOM 779 C C . ILE A 1 95 ? 32.656 3.526 -54.701 1.00 79.88 95 ILE A C 1
ATOM 781 O O . ILE A 1 95 ? 33.274 3.939 -55.689 1.00 79.88 95 ILE A O 1
ATOM 785 N N . PHE A 1 96 ? 33.265 2.831 -53.735 1.00 83.75 96 PHE A N 1
ATOM 786 C CA . PHE A 1 96 ? 34.697 2.526 -53.770 1.00 83.75 96 PHE A CA 1
ATOM 787 C C . PHE A 1 96 ? 35.059 1.610 -54.948 1.00 83.75 96 PHE A C 1
ATOM 789 O O . PHE A 1 96 ? 36.050 1.848 -55.638 1.00 83.75 96 PHE A O 1
ATOM 796 N N . ARG A 1 97 ? 34.239 0.587 -55.232 1.00 82.06 97 ARG A N 1
ATOM 797 C CA . ARG A 1 97 ? 34.442 -0.311 -56.382 1.00 82.06 97 ARG A CA 1
ATOM 798 C C . ARG A 1 97 ? 34.325 0.422 -57.717 1.00 82.06 97 ARG A C 1
ATOM 800 O O . ARG A 1 97 ? 35.184 0.224 -58.572 1.00 82.06 97 ARG A O 1
ATOM 807 N N . VAL A 1 98 ? 33.315 1.278 -57.884 1.00 79.00 98 VAL A N 1
ATOM 808 C CA . VAL A 1 98 ? 33.138 2.090 -59.101 1.00 79.00 98 VAL A CA 1
ATOM 809 C C . VAL A 1 98 ? 34.326 3.036 -59.293 1.00 79.00 98 VAL A C 1
ATOM 811 O O . VAL A 1 98 ? 34.913 3.069 -60.374 1.00 79.00 98 VAL A O 1
ATOM 814 N N . SER A 1 99 ? 34.750 3.723 -58.229 1.00 82.75 99 SER A N 1
ATOM 815 C CA . SER A 1 99 ? 35.919 4.613 -58.251 1.00 82.75 99 SER A CA 1
ATOM 816 C C . SER A 1 99 ? 37.216 3.875 -58.607 1.00 82.75 99 SER A C 1
ATOM 818 O O . SER A 1 99 ? 38.010 4.363 -59.409 1.00 82.75 99 SER A O 1
ATOM 820 N N . LEU A 1 100 ? 37.423 2.668 -58.067 1.00 79.00 100 LEU A N 1
ATOM 821 C CA . LEU A 1 100 ? 38.604 1.847 -58.346 1.00 79.00 100 LEU A CA 1
ATOM 822 C C . LEU A 1 100 ? 38.639 1.357 -59.803 1.00 79.00 100 LEU A C 1
ATOM 824 O O . LEU A 1 100 ? 39.697 1.373 -60.434 1.00 79.00 100 LEU A O 1
ATOM 828 N N . VAL A 1 101 ? 37.491 0.939 -60.348 1.00 79.00 101 VAL A N 1
ATOM 829 C CA . VAL A 1 101 ? 37.365 0.535 -61.758 1.00 79.00 101 VAL A CA 1
ATOM 830 C C . VAL A 1 101 ? 37.611 1.728 -62.678 1.00 79.00 101 VAL A C 1
ATOM 832 O O . VAL A 1 101 ? 38.386 1.606 -63.622 1.00 79.00 101 VAL A O 1
ATOM 835 N N . HIS A 1 102 ? 37.035 2.892 -62.372 1.00 76.19 102 HIS A N 1
ATOM 836 C CA . HIS A 1 102 ? 37.256 4.111 -63.147 1.00 76.19 102 HIS A CA 1
ATOM 837 C C . HIS A 1 102 ? 38.740 4.519 -63.155 1.00 76.19 102 HIS A C 1
ATOM 839 O O . HIS A 1 102 ? 39.310 4.757 -64.216 1.00 76.19 102 HIS A O 1
ATOM 845 N N . LEU A 1 103 ? 39.412 4.487 -61.998 1.00 74.19 103 LEU A N 1
ATOM 846 C CA . LEU A 1 103 ? 40.843 4.789 -61.893 1.00 74.19 103 LEU A CA 1
ATOM 847 C C . LEU A 1 103 ? 41.717 3.779 -62.662 1.00 74.19 103 LEU A C 1
ATOM 849 O O . LEU A 1 103 ? 42.716 4.159 -63.277 1.00 74.19 103 LEU A O 1
ATOM 853 N N . ARG A 1 104 ? 41.343 2.493 -62.652 1.00 70.44 104 ARG A N 1
ATOM 854 C CA . ARG A 1 104 ? 42.036 1.432 -63.400 1.00 70.44 104 ARG A CA 1
ATOM 855 C C . ARG A 1 104 ? 41.869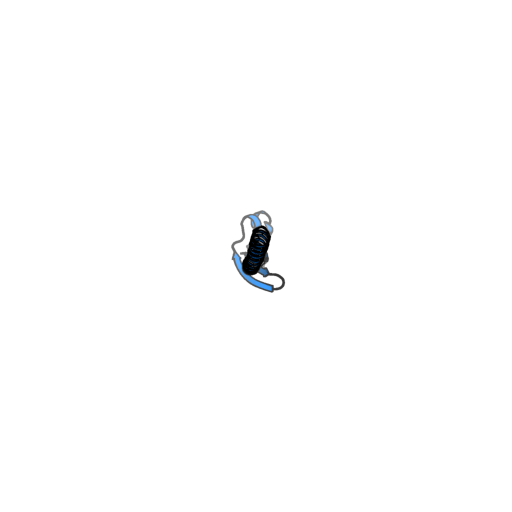 1.602 -64.912 1.00 70.44 104 ARG A C 1
ATOM 857 O O . ARG A 1 104 ? 42.846 1.437 -65.639 1.00 70.44 104 ARG A O 1
ATOM 864 N N . THR A 1 105 ? 40.679 1.978 -65.372 1.00 71.12 105 THR A N 1
ATOM 865 C CA . THR A 1 105 ? 40.390 2.260 -66.786 1.00 71.12 105 THR A CA 1
ATOM 866 C C . THR A 1 105 ? 41.128 3.507 -67.273 1.00 71.12 105 THR A C 1
ATOM 868 O O . THR A 1 105 ? 41.774 3.450 -68.315 1.00 71.12 105 THR A O 1
ATOM 871 N N . SER A 1 106 ? 41.141 4.595 -66.496 1.00 70.38 106 SER A N 1
ATOM 872 C CA . SER A 1 106 ? 41.874 5.821 -66.848 1.00 70.38 106 SER A CA 1
ATOM 873 C C . SER A 1 106 ? 43.392 5.607 -66.902 1.00 70.38 106 SER A C 1
ATOM 875 O O . SER A 1 106 ? 44.060 6.138 -67.785 1.00 70.38 106 SER A O 1
ATOM 877 N N . ARG A 1 107 ? 43.949 4.769 -66.013 1.00 61.38 107 ARG A N 1
ATOM 878 C CA . ARG A 1 107 ? 45.366 4.361 -66.071 1.00 61.38 107 ARG A CA 1
ATOM 879 C C . ARG A 1 107 ? 45.676 3.433 -67.252 1.00 61.38 107 ARG A C 1
ATOM 881 O O . ARG A 1 107 ? 46.745 3.554 -67.837 1.00 61.38 107 ARG A O 1
ATOM 888 N N . GLY A 1 108 ? 44.757 2.539 -67.626 1.00 60.06 108 GLY A N 1
ATOM 889 C CA . GLY A 1 108 ? 44.901 1.678 -68.808 1.00 60.06 108 GLY A CA 1
ATOM 890 C C . GLY A 1 108 ? 44.839 2.452 -70.130 1.00 60.06 108 GLY A C 1
ATOM 891 O O . GLY A 1 108 ? 45.634 2.193 -71.029 1.00 60.06 108 GLY A O 1
ATOM 892 N N . LEU A 1 109 ? 43.958 3.453 -70.220 1.00 57.75 109 LEU A N 1
ATOM 893 C CA . LEU A 1 109 ? 43.863 4.363 -71.366 1.00 57.75 109 LEU A CA 1
ATOM 894 C C . LEU A 1 109 ? 45.136 5.203 -71.536 1.00 57.75 109 LEU A C 1
ATOM 896 O O . LEU A 1 109 ? 45.674 5.260 -72.640 1.00 57.75 109 LEU A O 1
ATOM 900 N N . LEU A 1 110 ? 45.679 5.768 -70.452 1.00 55.56 110 LEU A N 1
ATOM 901 C CA . LEU A 1 110 ? 46.942 6.523 -70.485 1.00 55.56 110 LEU A CA 1
ATOM 902 C C . LEU A 1 110 ? 48.141 5.681 -70.955 1.00 55.56 110 LEU A C 1
ATOM 904 O O . LEU A 1 110 ? 49.003 6.197 -71.659 1.00 55.56 110 LEU A O 1
ATOM 908 N N . LEU A 1 111 ? 48.183 4.388 -70.621 1.00 54.75 111 LEU A N 1
ATOM 909 C CA . LEU A 1 111 ? 49.231 3.477 -71.099 1.00 54.75 111 LEU A CA 1
ATOM 910 C C . LEU A 1 111 ? 49.055 3.089 -72.578 1.00 54.75 111 LEU A C 1
ATOM 912 O O . LEU A 1 111 ? 50.051 2.872 -73.259 1.00 54.75 111 LEU A O 1
ATOM 916 N N . SER A 1 112 ? 47.820 3.050 -73.096 1.00 51.94 112 SER A N 1
ATOM 917 C CA . SER A 1 112 ? 47.557 2.774 -74.520 1.00 51.94 112 SER A CA 1
ATOM 918 C C . SER A 1 112 ? 47.892 3.948 -75.450 1.00 51.94 112 SER A C 1
ATOM 920 O O . SER A 1 112 ? 48.264 3.727 -76.596 1.00 51.94 112 SER A O 1
ATOM 922 N N . PHE A 1 113 ? 47.824 5.187 -74.949 1.00 53.50 113 PHE A N 1
ATOM 923 C CA . PHE A 1 113 ? 48.177 6.399 -75.702 1.00 53.50 113 PHE A CA 1
ATOM 924 C C . PHE A 1 113 ? 49.660 6.802 -75.582 1.00 53.50 113 PHE A C 1
ATOM 926 O O . PHE A 1 113 ? 50.089 7.723 -76.268 1.00 53.50 113 PHE A O 1
ATOM 933 N N . GLY A 1 114 ? 50.448 6.130 -74.732 1.00 48.81 114 GLY A N 1
ATOM 934 C CA . GLY A 1 114 ? 51.881 6.398 -74.529 1.00 48.81 114 GLY A CA 1
ATOM 935 C C . GLY A 1 114 ? 52.836 5.411 -75.214 1.00 48.81 114 GLY A C 1
ATOM 936 O O . GLY A 1 114 ? 54.036 5.469 -74.959 1.00 48.81 114 GLY A O 1
ATOM 937 N N . LEU A 1 115 ? 52.320 4.486 -76.029 1.00 51.94 115 LEU A N 1
ATOM 938 C CA . LEU A 1 115 ? 53.090 3.422 -76.694 1.00 51.94 115 LEU A CA 1
ATOM 939 C C . LEU A 1 115 ? 52.884 3.366 -78.221 1.00 51.94 115 LEU A C 1
ATOM 941 O O . LEU A 1 115 ? 53.225 2.356 -78.834 1.00 51.94 115 LEU A O 1
ATOM 945 N N . SER A 1 116 ? 52.350 4.428 -78.835 1.00 41.31 116 SER A N 1
ATOM 946 C CA . SER A 1 116 ? 52.249 4.547 -80.298 1.00 41.31 116 SER A CA 1
ATOM 947 C C . SER A 1 116 ? 53.186 5.599 -80.863 1.00 41.31 116 SER A C 1
ATOM 949 O O . SER A 1 116 ? 53.476 6.584 -80.150 1.00 41.31 116 SER A O 1
#

Foldseek 3Di:
DAKEWEFEDEDPDTPDIDIDDDDDDPVVCVVCVVLCCQAVPPPDPPRDHHYHYDYDYDHPPPVVVVVCVVVVVVVVVVVVCVVVVVVVVVVVVVVVVVVVVVVVVVVVVVVVVVPD

Organism: Davidia involucrata (NCBI:txid16924)

Radius of gyration: 41.28 Å; chains: 1; bounding box: 76×15×117 Å